Protein AF-A0A382CMT2-F1 (afdb_monomer_lite)

Structure (mmCIF, N/CA/C/O backbone):
data_AF-A0A382CMT2-F1
#
_entry.id   AF-A0A382CMT2-F1
#
loop_
_atom_site.group_PDB
_atom_site.id
_atom_site.type_symbol
_atom_site.label_atom_id
_atom_site.label_alt_id
_atom_site.label_comp_id
_atom_site.label_asym_id
_atom_site.label_entity_id
_atom_site.label_seq_id
_atom_site.pdbx_PDB_ins_code
_atom_site.Cartn_x
_atom_site.Cartn_y
_atom_site.Cartn_z
_atom_site.occupancy
_atom_site.B_iso_or_equiv
_atom_site.auth_seq_id
_atom_site.auth_comp_id
_atom_site.auth_asym_id
_atom_site.auth_atom_id
_atom_site.pdbx_PDB_model_num
ATOM 1 N N . LEU A 1 1 ? -5.769 -20.754 11.362 1.00 63.38 1 LEU A N 1
ATOM 2 C CA . LEU A 1 1 ? -4.722 -19.768 11.022 1.00 63.38 1 LEU A CA 1
ATOM 3 C C . LEU A 1 1 ? -5.466 -18.471 10.773 1.00 63.38 1 LEU A C 1
ATOM 5 O O . LEU A 1 1 ? -6.085 -18.322 9.729 1.00 63.38 1 LEU A O 1
ATOM 9 N N . ASP A 1 2 ? -5.536 -17.624 11.795 1.00 82.44 2 ASP A N 1
ATOM 10 C CA . ASP A 1 2 ? -6.689 -16.723 11.961 1.00 82.44 2 ASP A CA 1
ATOM 11 C C . ASP A 1 2 ? -6.589 -15.460 11.108 1.00 82.44 2 ASP A C 1
ATOM 13 O O . ASP A 1 2 ? -7.595 -14.983 10.595 1.00 82.44 2 ASP A O 1
ATOM 17 N N . VAL A 1 3 ? -5.364 -15.002 10.845 1.00 85.81 3 VAL A N 1
ATOM 18 C CA . VAL A 1 3 ? -5.048 -13.833 10.009 1.00 85.81 3 VAL A CA 1
ATOM 19 C C . VAL A 1 3 ? -5.646 -13.900 8.598 1.00 85.81 3 VAL A C 1
ATOM 21 O O . VAL A 1 3 ? -5.998 -12.866 8.037 1.00 85.81 3 VAL A O 1
ATOM 24 N N . ILE A 1 4 ? -5.803 -15.097 8.023 1.00 82.38 4 ILE A N 1
ATOM 25 C CA . ILE A 1 4 ? -6.390 -15.271 6.680 1.00 82.38 4 ILE A CA 1
ATOM 26 C C . ILE A 1 4 ? -7.879 -14.894 6.674 1.00 82.38 4 ILE A C 1
ATOM 28 O O . ILE A 1 4 ? -8.389 -14.410 5.669 1.00 82.38 4 ILE A O 1
ATOM 32 N N . ASN A 1 5 ? -8.562 -15.075 7.806 1.00 86.38 5 ASN A N 1
ATOM 33 C CA . ASN A 1 5 ? -9.983 -14.767 7.967 1.00 86.38 5 ASN A CA 1
ATOM 34 C C . ASN A 1 5 ? -10.223 -13.360 8.540 1.00 86.38 5 ASN A C 1
ATOM 36 O O . ASN A 1 5 ? -11.365 -13.004 8.828 1.00 86.38 5 ASN A O 1
ATOM 40 N N . MET A 1 6 ? -9.168 -12.566 8.754 1.00 92.81 6 MET A N 1
ATOM 41 C CA . MET A 1 6 ? -9.293 -11.213 9.289 1.00 92.81 6 MET A CA 1
ATOM 42 C C . MET A 1 6 ? -9.493 -10.201 8.164 1.00 92.81 6 MET A C 1
ATOM 44 O O . MET A 1 6 ? -8.649 -10.057 7.282 1.00 92.81 6 MET A O 1
ATOM 48 N N . GLY A 1 7 ? -10.568 -9.425 8.256 1.00 93.75 7 GLY A N 1
ATOM 49 C CA . GLY A 1 7 ? -10.788 -8.297 7.361 1.00 93.75 7 GLY A CA 1
ATOM 50 C C . GLY A 1 7 ? -11.140 -8.701 5.930 1.00 93.75 7 GLY A C 1
ATOM 51 O O . GLY A 1 7 ? -11.799 -9.712 5.701 1.00 93.75 7 GLY A O 1
ATOM 52 N N . TYR A 1 8 ? -10.729 -7.871 4.974 1.00 94.00 8 TYR A N 1
ATOM 53 C CA . TYR A 1 8 ? -11.110 -7.979 3.567 1.00 94.00 8 TYR A CA 1
ATOM 54 C C . TYR A 1 8 ? -9.900 -7.783 2.661 1.00 94.00 8 TYR A C 1
ATOM 56 O O . TYR A 1 8 ? -9.029 -6.964 2.951 1.00 94.00 8 TYR A O 1
ATOM 64 N N . ILE A 1 9 ? -9.869 -8.499 1.541 1.00 94.94 9 ILE A N 1
ATOM 65 C CA . ILE A 1 9 ? -8.921 -8.233 0.460 1.00 94.94 9 ILE A CA 1
ATOM 66 C C . ILE A 1 9 ? -9.568 -7.260 -0.513 1.00 94.94 9 ILE A C 1
ATOM 68 O O . ILE A 1 9 ? -10.653 -7.526 -1.029 1.00 94.94 9 ILE A O 1
ATOM 72 N N . ILE A 1 10 ? -8.869 -6.167 -0.797 1.00 95.31 10 ILE A N 1
ATOM 73 C CA . ILE A 1 10 ? -9.153 -5.353 -1.970 1.00 95.31 10 ILE A CA 1
ATOM 74 C C . ILE A 1 10 ? -8.265 -5.861 -3.114 1.00 95.31 10 ILE A C 1
ATOM 76 O O . ILE A 1 10 ? -7.036 -5.775 -3.005 1.00 95.31 10 ILE A O 1
ATOM 80 N N . PRO A 1 11 ? -8.850 -6.421 -4.190 1.00 95.69 11 PRO A N 1
ATOM 81 C CA . PRO A 1 11 ? -8.091 -6.804 -5.368 1.00 95.69 11 PRO A CA 1
ATOM 82 C C . PRO A 1 11 ? -7.719 -5.573 -6.201 1.00 95.69 11 PRO A C 1
ATOM 84 O O . PRO A 1 11 ? -8.387 -4.539 -6.146 1.00 95.69 11 PRO A O 1
ATOM 87 N N . LEU A 1 12 ? -6.677 -5.693 -7.016 1.00 95.50 12 LEU A N 1
ATOM 88 C CA . LEU A 1 12 ? -6.321 -4.665 -7.986 1.00 95.50 12 LEU A CA 1
ATOM 89 C C . LEU A 1 12 ? -7.430 -4.519 -9.046 1.00 95.50 12 LEU A C 1
ATOM 91 O O . LEU A 1 12 ? -7.931 -5.508 -9.580 1.00 95.50 12 LEU A O 1
ATOM 95 N N . TRP A 1 13 ? -7.834 -3.284 -9.338 1.00 92.88 13 TRP A N 1
ATOM 96 C CA . TRP A 1 13 ? -9.027 -2.963 -10.142 1.00 92.88 13 TRP A CA 1
ATOM 97 C C . TRP A 1 13 ? -8.771 -2.799 -11.643 1.00 92.88 13 TRP A C 1
ATOM 99 O O . TRP A 1 13 ? -9.725 -2.747 -12.417 1.00 92.88 13 TRP A O 1
ATOM 109 N N . CYS A 1 14 ? -7.513 -2.745 -12.073 1.00 91.88 14 CYS A N 1
ATOM 110 C CA . CYS A 1 14 ? -7.109 -2.819 -13.475 1.00 91.88 14 CYS A CA 1
ATOM 111 C C . CYS A 1 14 ? -5.640 -3.240 -13.583 1.00 91.88 14 CYS A C 1
ATOM 113 O O . CYS A 1 14 ? -4.933 -3.282 -12.579 1.00 91.88 14 CYS A O 1
ATOM 115 N N . ASP A 1 15 ? -5.188 -3.545 -14.796 1.00 94.50 15 ASP A N 1
ATOM 116 C CA . ASP A 1 15 ? -3.776 -3.831 -15.033 1.00 94.50 15 ASP A CA 1
ATOM 117 C C . ASP A 1 15 ? -2.924 -2.564 -14.873 1.00 94.50 15 ASP A C 1
ATOM 119 O O . ASP A 1 15 ? -3.289 -1.492 -15.365 1.00 94.50 15 ASP A O 1
ATOM 123 N N . TYR A 1 16 ? -1.748 -2.700 -14.264 1.00 95.81 16 TYR A N 1
ATOM 124 C CA . TYR A 1 16 ? -0.730 -1.650 -14.226 1.00 95.81 16 TYR A CA 1
ATOM 125 C C . TYR A 1 16 ? 0.582 -2.191 -14.769 1.00 95.81 16 TYR A C 1
ATOM 127 O O . TYR A 1 16 ? 1.098 -3.193 -14.284 1.00 95.81 16 TYR A O 1
ATOM 135 N N . LYS A 1 17 ? 1.165 -1.496 -15.742 1.00 97.19 17 LYS A N 1
ATOM 136 C CA . LYS A 1 17 ? 2.561 -1.713 -16.135 1.00 97.19 17 LYS A CA 1
ATOM 137 C C . LYS A 1 17 ? 3.402 -0.636 -15.493 1.00 97.19 17 LYS A C 1
ATOM 139 O O . LYS A 1 17 ? 3.169 0.532 -15.783 1.00 97.19 17 LYS A O 1
ATOM 144 N N . VAL A 1 18 ? 4.356 -1.008 -14.651 1.00 97.81 18 VAL A N 1
ATOM 145 C CA . VAL A 1 18 ? 5.230 -0.064 -13.941 1.00 97.81 18 VAL A CA 1
ATOM 146 C C . VAL A 1 18 ? 6.675 -0.339 -14.330 1.00 97.81 18 VAL A C 1
ATOM 148 O O . VAL A 1 18 ? 7.078 -1.488 -14.490 1.00 97.81 18 VAL A O 1
ATOM 151 N N . THR A 1 19 ? 7.454 0.712 -14.557 1.00 97.94 19 THR A N 1
ATOM 152 C CA . THR A 1 19 ? 8.864 0.618 -14.959 1.00 97.94 19 THR A CA 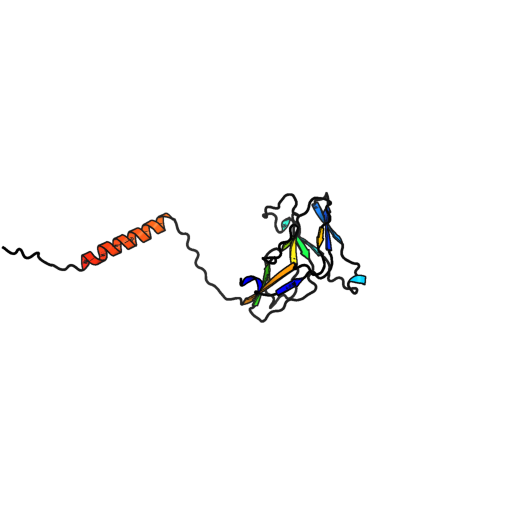1
ATOM 153 C C . THR A 1 19 ? 9.670 1.672 -14.224 1.00 97.94 19 THR A C 1
ATOM 155 O O . THR A 1 19 ? 9.312 2.852 -14.261 1.00 97.94 19 THR A O 1
ATOM 158 N N . LYS A 1 20 ? 10.768 1.248 -13.593 1.00 96.38 20 LYS A N 1
ATOM 159 C CA . LYS A 1 20 ? 11.777 2.153 -13.036 1.00 96.38 20 LYS A CA 1
ATOM 160 C C . LYS A 1 20 ? 12.697 2.609 -14.164 1.00 96.38 20 LYS A C 1
ATOM 162 O O . LYS A 1 20 ? 13.299 1.775 -14.831 1.00 96.38 20 LYS A O 1
ATOM 167 N N . GLN A 1 21 ? 12.759 3.908 -14.410 1.00 95.62 21 GLN A N 1
ATOM 168 C CA . GLN A 1 21 ? 13.559 4.508 -15.479 1.00 95.62 21 GLN A CA 1
ATOM 169 C C . GLN A 1 21 ? 15.011 4.731 -15.024 1.00 95.62 21 GLN A C 1
ATOM 171 O O . GLN A 1 21 ? 15.322 4.644 -13.834 1.00 95.62 21 GLN A O 1
ATOM 176 N N . GLU A 1 22 ? 15.906 5.036 -15.966 1.00 94.62 22 GLU A N 1
ATOM 177 C CA . GLU A 1 22 ? 17.330 5.314 -15.689 1.00 94.62 22 GLU A CA 1
ATOM 178 C C . GLU A 1 22 ? 17.556 6.533 -14.784 1.00 94.62 22 GLU A C 1
ATOM 180 O O . GLU A 1 22 ? 18.535 6.580 -14.045 1.00 94.62 22 GLU A O 1
ATOM 185 N N . ASP A 1 23 ? 16.636 7.500 -14.795 1.00 92.31 23 ASP A N 1
ATOM 186 C CA . ASP A 1 23 ? 16.654 8.671 -13.909 1.00 92.31 23 ASP A CA 1
ATOM 187 C C . ASP A 1 23 ? 16.158 8.365 -12.479 1.00 92.31 23 ASP A C 1
ATOM 189 O O . ASP A 1 23 ? 16.076 9.261 -11.634 1.00 92.31 23 ASP A O 1
ATOM 193 N N . GLY A 1 24 ? 15.813 7.103 -12.203 1.00 89.62 24 GLY A N 1
ATOM 194 C CA . GLY A 1 24 ? 15.281 6.632 -10.930 1.00 89.62 24 GLY A CA 1
ATOM 195 C C . GLY A 1 24 ? 13.791 6.911 -10.723 1.00 89.62 24 GLY A C 1
ATOM 196 O O . GLY A 1 24 ? 13.257 6.518 -9.687 1.00 89.62 24 GLY A O 1
ATOM 197 N N . GLN A 1 25 ? 13.098 7.558 -11.665 1.00 93.56 25 GLN A N 1
ATOM 198 C CA . GLN A 1 25 ? 11.657 7.801 -11.578 1.00 93.56 25 GLN A CA 1
ATOM 199 C C . GLN A 1 25 ? 10.844 6.582 -12.016 1.00 93.56 25 GLN A C 1
ATOM 201 O O . GLN A 1 25 ? 11.327 5.676 -12.699 1.00 93.56 25 GLN A O 1
ATOM 206 N N . LEU A 1 26 ? 9.569 6.569 -11.629 1.00 96.00 26 LEU A N 1
ATOM 207 C CA . LEU A 1 26 ? 8.619 5.566 -12.095 1.00 96.00 26 LEU A CA 1
ATOM 208 C C . LEU A 1 26 ? 7.809 6.105 -13.266 1.00 96.00 26 LEU A C 1
ATOM 210 O O . LEU A 1 26 ? 7.256 7.201 -13.206 1.00 96.00 26 LEU A O 1
ATOM 214 N N . ASN A 1 27 ? 7.686 5.284 -14.301 1.00 95.88 27 ASN A N 1
ATOM 215 C CA . ASN A 1 27 ? 6.684 5.440 -15.344 1.00 95.88 27 ASN A CA 1
ATOM 216 C C . ASN A 1 27 ? 5.652 4.321 -15.199 1.00 95.88 27 ASN A C 1
ATOM 218 O O . ASN A 1 27 ? 6.017 3.177 -14.912 1.00 95.88 27 ASN A O 1
ATOM 222 N N . TRP A 1 28 ? 4.377 4.628 -15.420 1.00 95.19 28 TRP A N 1
ATOM 223 C CA . TRP A 1 28 ? 3.320 3.629 -15.382 1.00 95.19 28 TRP A CA 1
ATOM 224 C C . TRP A 1 28 ? 2.297 3.815 -16.493 1.00 95.19 28 TRP A C 1
ATOM 226 O O . TRP A 1 28 ? 1.993 4.922 -16.934 1.00 95.19 28 TRP A O 1
ATOM 236 N N . GLN A 1 29 ? 1.743 2.692 -16.934 1.00 93.62 29 GLN A N 1
ATOM 237 C CA . GLN A 1 29 ? 0.689 2.626 -17.932 1.00 93.62 29 GLN A CA 1
ATOM 238 C C . GLN A 1 29 ? -0.489 1.846 -17.363 1.00 93.62 29 GLN A C 1
ATOM 240 O O . GLN A 1 29 ? -0.316 0.838 -16.680 1.00 93.62 29 GLN A O 1
ATOM 245 N N . LEU A 1 30 ? -1.682 2.316 -17.697 1.00 90.06 30 LEU A N 1
ATOM 246 C CA . LEU A 1 30 ? -2.968 1.708 -17.376 1.00 90.06 30 LEU A CA 1
ATOM 247 C C . LEU A 1 30 ? -3.763 1.529 -18.679 1.00 90.06 30 LEU A C 1
ATOM 249 O O . LEU A 1 30 ? -3.480 2.218 -19.670 1.00 90.06 30 LEU A O 1
ATOM 253 N N . PRO A 1 31 ? -4.768 0.636 -18.708 1.00 86.25 31 PRO A N 1
ATOM 254 C CA . PRO A 1 31 ? -5.732 0.582 -19.794 1.00 86.25 31 PRO A CA 1
ATOM 255 C C . PRO A 1 31 ? -6.325 1.966 -20.075 1.00 86.25 31 PRO A C 1
ATOM 257 O O . PRO A 1 31 ? -6.484 2.788 -19.172 1.00 86.25 31 PRO A O 1
ATOM 260 N N . SER A 1 32 ? -6.659 2.232 -21.341 1.00 78.06 32 SER A N 1
ATOM 261 C CA . SER A 1 32 ? -7.202 3.538 -21.737 1.00 78.06 32 SER A CA 1
ATOM 262 C C . SER A 1 32 ? -8.395 3.940 -20.862 1.00 78.06 32 SER A C 1
ATOM 264 O O . SER A 1 32 ? -9.223 3.096 -20.521 1.00 78.06 32 SER A O 1
ATOM 266 N N . THR A 1 33 ? -8.545 5.233 -20.568 1.00 69.81 33 THR A N 1
ATOM 267 C CA . THR A 1 33 ? -9.688 5.756 -19.795 1.00 69.81 33 THR A CA 1
ATOM 268 C C . THR A 1 33 ? -11.030 5.302 -20.369 1.00 69.81 33 THR A C 1
ATOM 270 O O . THR A 1 33 ? -11.939 4.987 -19.612 1.00 69.81 33 THR A O 1
ATOM 273 N N . ARG A 1 34 ? -11.148 5.159 -21.698 1.00 64.38 34 ARG A N 1
ATOM 274 C CA . ARG A 1 34 ? -12.329 4.583 -22.365 1.00 64.38 34 ARG A CA 1
ATOM 275 C C . ARG A 1 34 ? -12.594 3.124 -21.972 1.00 64.38 34 ARG A C 1
ATOM 277 O O . ARG A 1 34 ? -13.748 2.757 -21.785 1.00 64.38 34 ARG A O 1
ATOM 284 N N . ALA A 1 35 ? -11.550 2.305 -21.861 1.00 65.06 35 ALA A N 1
ATOM 285 C CA . ALA A 1 35 ? -11.653 0.917 -21.404 1.00 65.06 35 ALA A CA 1
ATOM 286 C C . ALA A 1 35 ? -11.980 0.820 -19.903 1.00 65.06 35 ALA A C 1
ATOM 288 O O . ALA A 1 35 ? -12.567 -0.163 -19.469 1.00 65.06 35 ALA A O 1
ATOM 289 N N . LEU A 1 36 ? -11.668 1.867 -19.136 1.00 65.50 36 LEU A N 1
ATOM 290 C CA . LEU A 1 36 ? -11.998 2.010 -17.717 1.00 65.50 36 LEU A CA 1
ATOM 291 C C . LEU A 1 36 ? -13.298 2.812 -17.487 1.00 65.50 36 LEU A C 1
ATOM 293 O O . LEU A 1 36 ? -13.464 3.477 -16.470 1.00 65.50 36 LEU A O 1
ATOM 297 N N . GLY A 1 37 ? -14.221 2.817 -18.454 1.00 65.56 37 GLY A N 1
ATOM 298 C CA . GLY A 1 37 ? -15.538 3.452 -18.295 1.00 65.56 37 GLY A CA 1
ATOM 299 C C . GLY A 1 37 ? -15.537 4.988 -18.257 1.00 65.56 37 GLY A C 1
ATOM 300 O O . GLY A 1 37 ? -16.529 5.588 -17.858 1.00 65.56 37 GLY A O 1
ATOM 301 N N . GLY A 1 38 ? -14.450 5.639 -18.676 1.00 60.81 38 GLY A N 1
ATOM 302 C CA . GLY A 1 38 ? -14.322 7.098 -18.758 1.00 60.81 38 GLY A CA 1
ATOM 303 C C . GLY A 1 38 ? -13.949 7.793 -17.445 1.00 60.81 38 GLY A C 1
ATOM 304 O O . GLY A 1 38 ? -13.878 9.020 -17.423 1.00 60.81 38 GLY A O 1
ATOM 305 N N . SER A 1 39 ? -13.696 7.044 -16.368 1.00 62.09 39 SER A N 1
ATOM 306 C CA . SER A 1 39 ? -13.333 7.604 -15.062 1.00 62.09 39 SER A CA 1
ATOM 307 C C . SER A 1 39 ? -11.818 7.787 -14.921 1.00 62.09 39 SER A C 1
ATOM 309 O O . SER A 1 39 ? -11.037 6.888 -15.231 1.00 62.09 39 SER A O 1
ATOM 311 N N . ALA A 1 40 ? -11.395 8.950 -14.415 1.00 61.53 40 ALA A N 1
ATOM 312 C CA . ALA A 1 40 ? -9.999 9.249 -14.077 1.00 61.53 40 ALA A CA 1
ATOM 313 C C . ALA A 1 40 ? -9.561 8.656 -12.720 1.00 61.53 40 ALA A C 1
ATOM 315 O O . ALA A 1 40 ? -8.448 8.908 -12.271 1.00 61.53 40 ALA A O 1
ATOM 316 N N . GLN A 1 41 ? -10.430 7.891 -12.049 1.00 67.69 41 GLN A N 1
ATOM 317 C CA . GLN A 1 41 ? -10.230 7.449 -10.663 1.00 67.69 41 GLN A CA 1
ATOM 318 C C . GLN A 1 41 ? -9.249 6.281 -10.491 1.00 67.69 41 GLN A C 1
ATOM 320 O O . GLN A 1 41 ? -8.904 5.949 -9.365 1.00 67.69 41 GLN A O 1
ATOM 325 N N . TYR A 1 42 ? -8.778 5.670 -11.579 1.00 78.62 42 TYR A N 1
ATOM 326 C CA . TYR A 1 42 ? -7.891 4.499 -11.548 1.00 78.62 42 TYR A CA 1
ATOM 327 C C . TYR A 1 42 ? -6.421 4.865 -11.785 1.00 78.62 42 TYR A C 1
ATOM 329 O O . TYR A 1 42 ? -5.655 4.091 -12.362 1.00 78.62 42 TYR A O 1
ATOM 337 N N . GLY A 1 43 ? -6.019 6.076 -11.409 1.00 88.06 43 GLY A N 1
ATOM 338 C CA . GLY A 1 43 ? -4.649 6.524 -11.590 1.00 88.06 43 GLY A CA 1
ATOM 339 C C . GLY A 1 43 ? -3.673 5.875 -10.611 1.00 88.06 43 GLY A C 1
ATOM 340 O O . GLY A 1 43 ? -4.011 5.074 -9.736 1.00 88.06 43 GLY A O 1
ATOM 341 N N . ALA A 1 44 ? -2.420 6.262 -10.767 1.00 93.25 44 ALA A N 1
ATOM 342 C CA . ALA A 1 44 ? -1.386 6.038 -9.780 1.00 93.25 44 ALA A CA 1
ATOM 343 C C . ALA A 1 44 ? -0.565 7.319 -9.643 1.00 93.25 44 ALA A C 1
ATOM 345 O O . ALA A 1 44 ? -0.666 8.232 -10.468 1.00 93.25 44 ALA A O 1
ATOM 346 N N . GLY A 1 45 ? 0.214 7.403 -8.578 1.00 92.94 45 GLY A N 1
ATOM 347 C CA . GLY A 1 45 ? 1.134 8.504 -8.350 1.00 92.94 45 GLY A CA 1
ATOM 348 C C . GLY A 1 45 ? 2.335 8.051 -7.546 1.00 92.94 45 GLY A C 1
ATOM 349 O O . GLY A 1 45 ? 2.407 6.906 -7.103 1.00 92.94 45 GLY A O 1
ATOM 350 N N . THR A 1 46 ? 3.259 8.972 -7.319 1.00 94.62 46 THR A N 1
ATOM 351 C CA . THR A 1 46 ? 4.415 8.743 -6.457 1.00 94.62 46 THR A CA 1
ATOM 352 C C . THR A 1 46 ? 4.446 9.746 -5.316 1.00 94.62 46 THR A C 1
ATOM 354 O O . THR A 1 46 ? 3.923 10.858 -5.421 1.00 94.62 46 THR A O 1
ATOM 357 N N . HIS A 1 47 ? 5.052 9.338 -4.207 1.00 88.44 47 HIS A N 1
ATOM 358 C CA . HIS A 1 47 ? 5.513 10.252 -3.169 1.00 88.44 47 HIS A CA 1
ATOM 359 C C . HIS A 1 47 ? 7.045 10.304 -3.190 1.00 88.44 47 HIS A C 1
ATOM 361 O O . HIS A 1 47 ? 7.671 9.243 -3.301 1.00 88.44 47 HIS A O 1
ATOM 367 N N . PRO A 1 48 ? 7.646 11.505 -3.097 1.00 82.62 48 PRO A N 1
ATOM 368 C CA . PRO A 1 48 ? 9.085 11.675 -3.238 1.00 82.62 48 PRO A CA 1
ATOM 369 C C . PRO A 1 48 ? 9.849 11.118 -2.033 1.00 82.62 48 PRO A C 1
ATOM 371 O O . PRO A 1 48 ? 9.322 11.058 -0.918 1.00 82.62 48 PRO A O 1
ATOM 374 N N . HIS A 1 49 ? 11.121 10.791 -2.269 1.00 86.19 49 HIS A N 1
ATOM 375 C CA . HIS A 1 49 ? 12.085 10.309 -1.277 1.00 86.19 49 HIS A CA 1
ATOM 376 C C . HIS A 1 49 ? 12.075 11.105 0.036 1.00 86.19 49 HIS A C 1
ATOM 378 O O . HIS A 1 49 ? 12.170 10.525 1.114 1.00 86.19 49 HIS A O 1
ATOM 384 N N . ASP A 1 50 ? 11.910 12.427 -0.039 1.00 87.50 50 ASP A N 1
ATOM 385 C CA . ASP A 1 50 ? 11.999 13.333 1.111 1.00 87.50 50 ASP A CA 1
ATOM 386 C C . ASP A 1 50 ? 11.010 13.004 2.239 1.00 87.50 50 ASP A C 1
ATOM 388 O O . ASP A 1 50 ? 11.276 13.316 3.398 1.00 87.50 50 ASP A O 1
ATOM 392 N N . GLN A 1 51 ? 9.887 12.341 1.931 1.00 83.88 51 GLN A N 1
ATOM 393 C CA . GLN A 1 51 ? 8.905 11.927 2.941 1.00 83.88 51 GLN A CA 1
ATOM 394 C C . GLN A 1 51 ? 9.355 10.711 3.765 1.00 83.88 51 GLN A C 1
ATOM 396 O O . GLN A 1 51 ? 8.811 10.467 4.840 1.00 83.88 51 GLN A O 1
ATOM 401 N N 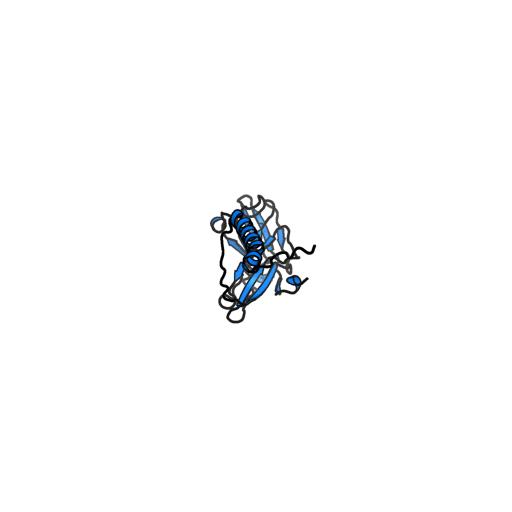. ILE A 1 52 ? 10.323 9.943 3.263 1.00 84.94 52 ILE A N 1
ATOM 402 C CA . ILE A 1 52 ? 10.745 8.640 3.797 1.00 84.94 52 ILE A CA 1
ATOM 403 C C . ILE A 1 52 ? 12.268 8.452 3.713 1.00 84.94 52 ILE A C 1
ATOM 405 O O . ILE A 1 52 ? 12.764 7.336 3.601 1.00 84.94 52 ILE A O 1
ATOM 409 N N . SER A 1 53 ? 13.020 9.548 3.818 1.00 86.31 53 SER A N 1
ATOM 410 C CA . SER A 1 53 ? 14.474 9.590 3.604 1.00 86.31 53 SER A CA 1
ATOM 411 C C . SER A 1 53 ? 15.304 8.765 4.594 1.00 86.31 53 SER A C 1
ATOM 413 O O . SER A 1 53 ? 16.465 8.470 4.330 1.00 86.31 53 SER A O 1
ATOM 415 N N . GLY A 1 54 ? 14.724 8.388 5.737 1.00 86.56 54 GLY A N 1
ATOM 416 C CA . GLY A 1 54 ? 15.354 7.505 6.721 1.00 86.56 54 GLY A CA 1
ATOM 417 C C . GLY A 1 54 ? 15.171 6.010 6.442 1.00 86.56 54 GLY A C 1
ATOM 418 O O . GLY A 1 54 ? 15.693 5.195 7.202 1.00 86.56 54 GLY A O 1
ATOM 419 N N . TYR A 1 55 ? 14.407 5.633 5.411 1.00 87.44 55 TYR A N 1
ATOM 420 C CA . TYR A 1 55 ? 14.179 4.231 5.072 1.00 87.44 55 TYR A CA 1
ATOM 421 C C . TYR A 1 55 ? 15.365 3.666 4.268 1.00 87.44 55 TYR A C 1
ATOM 423 O O . TYR A 1 55 ? 15.786 4.287 3.291 1.00 87.44 55 TYR A O 1
ATOM 431 N N . PRO A 1 56 ? 15.922 2.502 4.646 1.00 89.88 56 PRO A N 1
ATOM 432 C CA . PRO A 1 56 ? 17.039 1.895 3.930 1.00 89.88 56 PRO A CA 1
ATOM 433 C C . PRO A 1 56 ? 16.534 1.160 2.680 1.00 89.88 56 PRO A C 1
ATOM 435 O O . PRO A 1 56 ? 16.262 -0.036 2.729 1.00 89.88 56 PRO A O 1
ATOM 438 N N . PHE A 1 57 ? 16.373 1.880 1.570 1.00 90.19 57 PHE A N 1
ATOM 439 C CA . PHE A 1 57 ? 15.966 1.284 0.295 1.00 90.19 57 PHE A CA 1
ATOM 440 C C . PHE A 1 57 ? 17.033 0.334 -0.259 1.00 90.19 57 PHE A C 1
ATOM 442 O O . PHE A 1 57 ? 18.222 0.659 -0.260 1.00 90.19 57 PHE A O 1
ATOM 449 N N . ASP A 1 58 ? 16.593 -0.813 -0.777 1.00 91.50 58 ASP A N 1
ATOM 450 C CA . ASP A 1 58 ? 17.439 -1.682 -1.598 1.00 91.50 58 ASP A CA 1
ATOM 451 C C . ASP A 1 58 ? 17.748 -1.016 -2.950 1.00 91.50 58 ASP A C 1
ATOM 453 O O . ASP A 1 58 ? 16.954 -0.217 -3.443 1.00 91.50 58 ASP A O 1
ATOM 457 N N . GLU A 1 59 ? 18.857 -1.401 -3.590 1.00 90.50 59 GLU A N 1
ATOM 458 C CA . GLU A 1 59 ? 19.311 -0.850 -4.882 1.00 90.50 59 GLU A CA 1
ATOM 459 C C . GLU A 1 59 ? 18.220 -0.881 -5.968 1.00 90.50 59 GLU A C 1
ATOM 461 O O . GLU A 1 59 ? 18.028 0.082 -6.718 1.00 90.50 59 GLU A O 1
ATOM 466 N N . ASP A 1 60 ? 17.455 -1.974 -6.022 1.00 95.12 60 ASP A N 1
ATOM 467 C CA . ASP A 1 60 ? 16.399 -2.128 -7.016 1.00 95.12 60 ASP A CA 1
ATOM 468 C C . ASP A 1 60 ? 15.063 -1.481 -6.634 1.00 95.12 60 ASP A C 1
ATOM 470 O O . ASP A 1 60 ? 14.161 -1.376 -7.474 1.00 95.12 60 ASP A O 1
ATOM 474 N N . THR A 1 61 ? 14.931 -0.996 -5.403 1.00 95.44 61 THR A N 1
ATOM 475 C CA . THR A 1 61 ? 13.699 -0.387 -4.905 1.00 95.44 61 THR A CA 1
ATOM 476 C C . THR A 1 61 ? 13.639 1.089 -5.277 1.00 95.44 61 THR A C 1
ATOM 478 O O . THR A 1 61 ? 14.619 1.822 -5.192 1.00 95.44 61 THR A O 1
ATOM 481 N N . TYR A 1 62 ? 12.468 1.550 -5.710 1.00 95.12 62 TYR A N 1
ATOM 482 C CA . TYR A 1 62 ? 12.231 2.973 -5.923 1.00 95.12 62 TYR A CA 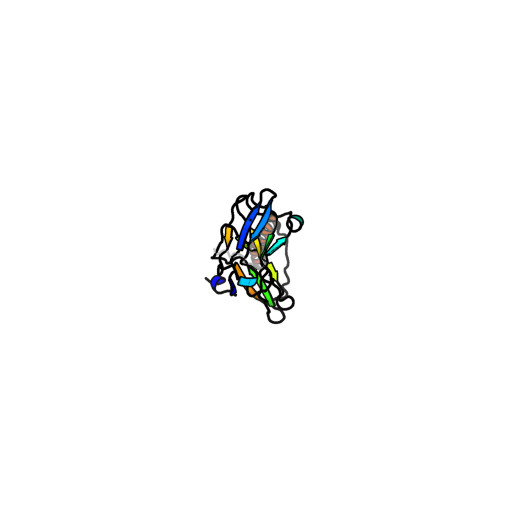1
ATOM 483 C C . TYR A 1 62 ? 12.390 3.748 -4.610 1.00 95.12 62 TYR A C 1
ATOM 485 O O . TYR A 1 62 ? 11.731 3.428 -3.621 1.00 95.12 62 TYR A O 1
ATOM 493 N N . ASN A 1 63 ? 13.211 4.801 -4.629 1.00 93.25 63 ASN A N 1
ATOM 494 C CA . ASN A 1 63 ? 13.474 5.692 -3.494 1.00 93.25 63 ASN A CA 1
ATOM 495 C C . ASN A 1 63 ? 12.286 6.637 -3.242 1.00 93.25 63 ASN A C 1
ATOM 497 O O . ASN A 1 63 ? 12.374 7.853 -3.396 1.00 93.25 63 ASN A O 1
ATOM 501 N N . GLY A 1 64 ? 11.138 6.068 -2.910 1.00 93.69 64 GLY A N 1
ATOM 502 C CA . GLY A 1 64 ? 9.861 6.749 -2.771 1.00 93.69 64 GLY A CA 1
ATOM 503 C C . GLY A 1 64 ? 8.759 5.730 -2.507 1.00 93.69 64 GLY A C 1
ATOM 504 O O . GLY A 1 64 ? 9.025 4.567 -2.204 1.00 93.69 64 GLY A O 1
ATOM 505 N N . SER A 1 65 ? 7.503 6.148 -2.630 1.00 95.00 65 SER A N 1
ATOM 506 C CA . SER A 1 65 ? 6.394 5.188 -2.662 1.00 95.00 65 SER A CA 1
ATOM 507 C C . SER A 1 65 ? 5.601 5.313 -3.948 1.00 95.00 65 SER A C 1
ATOM 509 O O . SER A 1 65 ? 5.390 6.413 -4.461 1.00 95.00 65 SER A O 1
ATOM 511 N N . PHE A 1 66 ? 5.168 4.168 -4.463 1.00 96.31 66 PHE A N 1
ATOM 512 C CA . PHE A 1 66 ? 4.204 4.064 -5.541 1.00 96.31 66 PHE A CA 1
ATOM 513 C C . PHE A 1 66 ? 2.806 3.927 -4.938 1.00 96.31 66 PHE A C 1
ATOM 515 O O . PHE A 1 66 ? 2.556 3.051 -4.107 1.00 96.31 66 PHE A O 1
ATOM 522 N N . LYS A 1 67 ? 1.899 4.821 -5.321 1.00 95.12 67 LYS A N 1
ATOM 523 C CA . LYS A 1 67 ? 0.554 4.932 -4.761 1.00 95.12 67 LYS A CA 1
ATOM 524 C C . LYS A 1 67 ? -0.486 4.550 -5.799 1.00 95.12 67 LYS A C 1
ATOM 526 O O . LYS A 1 67 ? -0.681 5.283 -6.768 1.00 95.12 67 LYS A O 1
ATOM 531 N N . PHE A 1 68 ? -1.225 3.479 -5.540 1.00 95.38 68 PHE A N 1
ATOM 532 C CA . PHE A 1 68 ? -2.424 3.145 -6.305 1.00 95.38 68 PHE A CA 1
ATOM 533 C C . PHE A 1 68 ? -3.597 4.000 -5.819 1.00 95.38 68 PHE A C 1
ATOM 535 O O . PHE A 1 68 ? -3.919 4.005 -4.623 1.00 95.38 68 PHE A O 1
ATOM 542 N N . GLN A 1 69 ? -4.255 4.717 -6.732 1.00 93.12 69 GLN A N 1
ATOM 543 C CA . GLN A 1 69 ? -5.460 5.472 -6.394 1.00 93.12 69 GLN A CA 1
ATOM 544 C C . GLN A 1 69 ? -6.648 4.520 -6.299 1.00 93.12 69 GLN A C 1
ATOM 546 O O . GLN A 1 69 ? -7.236 4.135 -7.302 1.00 93.12 69 GLN A O 1
ATOM 551 N N . ASN A 1 70 ? -6.962 4.117 -5.070 1.00 90.75 70 ASN A N 1
ATOM 552 C CA . ASN A 1 70 ? -8.101 3.257 -4.780 1.00 90.75 70 ASN A CA 1
ATOM 553 C C . ASN A 1 70 ? -9.426 3.913 -5.224 1.00 90.75 70 ASN A C 1
ATOM 555 O O . ASN A 1 70 ? -9.727 5.002 -4.731 1.00 90.75 70 ASN A O 1
ATOM 559 N N . PRO A 1 71 ? -10.214 3.268 -6.107 1.00 89.69 71 PRO A N 1
ATOM 560 C CA . PRO A 1 71 ? -11.507 3.779 -6.555 1.00 89.69 71 PRO A CA 1
ATOM 561 C C . PRO A 1 71 ? -12.639 3.519 -5.552 1.00 89.69 71 PRO A C 1
ATOM 563 O O . PRO A 1 71 ? -13.757 3.988 -5.760 1.00 89.69 71 PRO A O 1
ATOM 566 N N . TRP A 1 72 ? -12.386 2.739 -4.499 1.00 88.56 72 TRP A N 1
ATOM 567 C CA . TRP A 1 72 ? -13.366 2.417 -3.470 1.00 88.56 72 TRP A CA 1
ATOM 568 C C . TRP A 1 72 ? -13.148 3.240 -2.205 1.00 88.56 72 TRP A C 1
ATOM 570 O O . TRP A 1 72 ? -12.021 3.447 -1.754 1.00 88.56 72 TRP A O 1
ATOM 580 N N . GLU A 1 73 ? -14.257 3.628 -1.586 1.00 92.00 73 GLU A N 1
ATOM 581 C CA . GLU A 1 73 ? -14.271 4.206 -0.249 1.00 92.00 73 GLU A CA 1
ATOM 582 C C . GLU A 1 73 ? -14.421 3.111 0.809 1.00 92.00 73 GLU A C 1
ATOM 584 O O . GLU A 1 73 ? -15.188 2.158 0.643 1.00 92.00 73 GLU A O 1
ATOM 589 N N . VAL A 1 74 ? -13.718 3.265 1.930 1.00 94.25 74 VAL A N 1
ATOM 590 C CA . VAL A 1 74 ? -13.829 2.367 3.082 1.00 94.25 74 VAL A CA 1
ATOM 591 C C . VAL A 1 74 ? -14.389 3.148 4.252 1.00 94.25 74 VAL A C 1
ATOM 593 O O . VAL A 1 74 ? -13.757 4.065 4.768 1.00 94.25 74 VAL A O 1
ATOM 596 N N . LYS A 1 75 ? -15.586 2.755 4.687 1.00 96.44 75 LYS A N 1
ATOM 597 C CA . LYS A 1 75 ? -16.300 3.406 5.780 1.00 96.44 75 LYS A CA 1
ATOM 598 C C . LYS A 1 75 ? -16.571 2.427 6.906 1.00 96.44 75 LYS A C 1
ATOM 600 O O . LYS A 1 75 ? -17.120 1.349 6.681 1.00 96.44 75 LYS A O 1
ATOM 605 N N . THR A 1 76 ? -16.231 2.828 8.123 1.00 97.25 76 THR A N 1
ATOM 606 C CA . THR A 1 76 ? -16.515 2.055 9.335 1.00 97.25 76 THR A CA 1
ATOM 607 C C . THR A 1 76 ? -17.436 2.827 10.282 1.00 97.25 76 THR A C 1
ATOM 609 O O . THR A 1 76 ? -17.768 3.993 10.059 1.00 97.25 76 THR A O 1
ATOM 612 N N . ALA A 1 77 ? -17.942 2.143 11.311 1.00 97.75 77 ALA A N 1
ATOM 613 C CA . ALA A 1 77 ? -18.735 2.784 12.353 1.00 97.75 77 ALA A CA 1
ATOM 614 C C . ALA A 1 77 ? -17.862 3.722 13.203 1.00 97.75 77 ALA A C 1
ATOM 616 O O . ALA A 1 77 ? -16.660 3.513 13.332 1.00 97.75 77 ALA A O 1
ATOM 617 N N . LYS A 1 78 ? -18.475 4.724 13.844 1.00 97.75 78 LYS A N 1
ATOM 618 C CA . LYS A 1 78 ? -17.765 5.660 14.730 1.00 97.75 78 LYS A CA 1
ATOM 619 C C . LYS A 1 78 ? -16.886 4.922 15.751 1.00 97.75 78 LYS A C 1
ATOM 621 O O . LYS A 1 78 ? -17.353 4.002 16.422 1.00 97.75 78 LYS A O 1
ATOM 626 N N . GLY A 1 79 ? -15.641 5.368 15.896 1.00 97.50 79 GLY A N 1
ATOM 627 C CA . GLY A 1 79 ? -14.636 4.786 16.786 1.00 97.50 79 GLY A CA 1
ATOM 628 C C . GLY A 1 79 ? -13.814 3.655 16.164 1.00 97.50 79 GLY A C 1
ATOM 629 O O . GLY A 1 79 ? -12.927 3.130 16.833 1.00 97.50 79 GLY A O 1
ATOM 630 N N . TYR A 1 80 ? -14.056 3.287 14.907 1.00 98.06 80 TYR A N 1
ATOM 631 C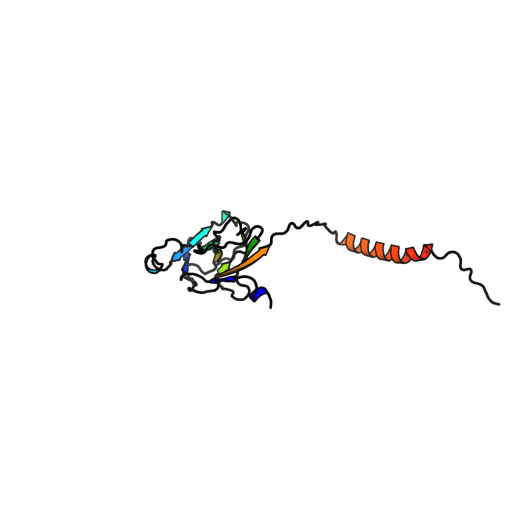 CA . TYR A 1 80 ? -13.266 2.280 14.200 1.00 98.06 80 TYR A CA 1
ATOM 632 C C . TYR A 1 80 ? -12.231 2.915 13.277 1.00 98.06 80 TYR A C 1
ATOM 634 O O . TYR A 1 80 ? -12.414 4.017 12.765 1.00 98.06 80 TYR A O 1
ATOM 642 N N . SER A 1 81 ? -11.163 2.161 13.059 1.00 97.56 81 SER A N 1
ATOM 643 C CA . SER A 1 81 ? -10.134 2.428 12.062 1.00 97.56 81 SER A CA 1
ATOM 644 C C . SER A 1 81 ? -9.866 1.138 11.293 1.00 97.56 81 SER A C 1
ATOM 646 O O . SER A 1 81 ? -10.302 0.051 11.686 1.00 97.56 81 SER A O 1
ATOM 648 N N . CYS A 1 82 ? -9.146 1.242 10.186 1.00 97.62 82 CYS A N 1
ATOM 649 C CA . CYS A 1 82 ? -8.700 0.091 9.418 1.00 97.62 82 CYS A CA 1
ATOM 650 C C . CYS A 1 82 ? -7.177 0.071 9.335 1.00 97.62 82 CYS A C 1
ATOM 652 O O . CYS A 1 82 ? -6.567 1.076 8.978 1.00 97.62 82 CYS A O 1
ATOM 654 N N . ILE A 1 83 ? -6.575 -1.091 9.594 1.00 97.06 83 ILE A N 1
ATOM 655 C CA . ILE A 1 83 ? -5.185 -1.352 9.215 1.00 97.06 83 ILE A CA 1
ATOM 656 C C . ILE A 1 83 ? -5.172 -1.784 7.755 1.00 97.06 83 ILE A C 1
ATOM 658 O O . ILE A 1 83 ? -5.856 -2.738 7.387 1.00 97.06 83 ILE A O 1
ATOM 662 N N . MET A 1 84 ? -4.367 -1.108 6.948 1.00 96.38 84 MET A N 1
ATOM 663 C CA . MET A 1 84 ? -3.947 -1.555 5.629 1.00 96.38 84 MET A CA 1
ATOM 664 C C . MET A 1 84 ? -2.631 -2.298 5.767 1.00 96.38 84 MET A C 1
ATOM 666 O O . MET A 1 84 ? -1.683 -1.773 6.349 1.00 96.38 84 MET A O 1
ATOM 670 N N . ILE A 1 85 ? -2.556 -3.501 5.215 1.00 95.88 85 ILE A N 1
ATOM 671 C CA . ILE A 1 85 ? -1.341 -4.306 5.248 1.00 95.88 85 ILE A CA 1
ATOM 672 C C . ILE A 1 85 ? -1.201 -5.116 3.965 1.00 95.88 85 ILE A C 1
ATOM 674 O O . ILE A 1 85 ? -2.185 -5.455 3.303 1.00 95.88 85 ILE A O 1
ATOM 678 N N . HIS A 1 86 ? 0.039 -5.431 3.602 1.00 96.19 86 HIS A N 1
ATOM 679 C CA . HIS A 1 86 ? 0.289 -6.374 2.524 1.00 96.19 86 HIS A CA 1
ATOM 680 C C . HIS A 1 86 ? -0.329 -7.741 2.873 1.00 96.19 86 HIS A C 1
ATOM 682 O O . HIS A 1 86 ? -0.155 -8.198 4.007 1.00 96.19 86 HIS A O 1
ATOM 688 N N . PRO A 1 87 ? -1.034 -8.412 1.944 1.00 94.69 87 PRO A N 1
ATOM 689 C CA . PRO A 1 87 ? -1.637 -9.710 2.225 1.00 94.69 87 PRO A CA 1
ATOM 690 C C . PRO A 1 87 ? -0.599 -10.723 2.732 1.00 94.69 87 PRO A C 1
ATOM 692 O O . PRO A 1 87 ? 0.362 -11.052 2.036 1.00 94.69 87 PRO A O 1
ATOM 695 N N . PHE A 1 88 ? -0.800 -11.254 3.942 1.00 90.81 88 PHE A N 1
ATOM 696 C CA . PHE A 1 88 ? 0.218 -12.051 4.649 1.00 90.81 88 PHE A CA 1
ATOM 697 C C . PHE A 1 88 ? 0.724 -13.276 3.872 1.00 90.81 88 PHE A C 1
ATOM 699 O O . PHE A 1 88 ? 1.893 -13.649 3.992 1.00 90.81 88 PHE A O 1
ATOM 706 N N . TYR A 1 89 ? -0.150 -13.898 3.078 1.00 89.31 89 TYR A N 1
ATOM 707 C CA . TYR A 1 89 ? 0.127 -15.139 2.345 1.00 89.31 89 TYR A CA 1
ATOM 708 C C . TYR A 1 89 ? 0.077 -14.977 0.824 1.00 89.31 89 TYR A C 1
ATOM 710 O O . TYR A 1 89 ? 0.124 -15.972 0.109 1.00 89.31 89 TYR A O 1
ATOM 718 N N . ASN A 1 90 ? 0.015 -13.740 0.325 1.00 90.31 90 ASN A N 1
ATOM 719 C CA . ASN A 1 90 ? 0.085 -13.442 -1.103 1.00 90.31 90 ASN A CA 1
ATOM 720 C C . ASN A 1 90 ? 1.167 -12.388 -1.353 1.00 90.31 90 ASN A C 1
ATOM 722 O O . ASN A 1 90 ? 0.876 -11.246 -1.703 1.00 90.31 90 ASN A O 1
ATOM 726 N N . LYS A 1 91 ? 2.419 -12.786 -1.101 1.00 89.25 91 LYS A N 1
ATOM 727 C CA . LYS A 1 91 ? 3.585 -11.929 -1.321 1.00 89.25 91 LYS A CA 1
ATOM 728 C C . LYS A 1 91 ? 3.783 -11.678 -2.810 1.00 89.25 91 LYS A C 1
ATOM 730 O O . LYS A 1 91 ? 3.648 -12.604 -3.607 1.00 89.25 91 LYS A O 1
ATOM 735 N N . HIS A 1 92 ? 4.193 -10.464 -3.157 1.00 94.56 92 HIS A N 1
ATOM 736 C CA . HIS A 1 92 ? 4.592 -10.116 -4.514 1.00 94.56 92 HIS A CA 1
ATOM 737 C C . HIS A 1 92 ? 6.080 -9.720 -4.543 1.00 94.56 92 HIS A C 1
ATOM 739 O O . HIS A 1 92 ? 6.492 -8.904 -3.721 1.00 94.56 92 HIS A O 1
ATOM 745 N N . PRO A 1 93 ? 6.905 -10.260 -5.462 1.00 94.69 93 PRO A N 1
ATOM 746 C CA . PRO A 1 93 ? 8.349 -9.992 -5.479 1.00 94.69 93 PRO A CA 1
ATOM 747 C C . PRO A 1 93 ? 8.688 -8.522 -5.752 1.00 94.69 93 PRO A C 1
ATOM 749 O O . PRO A 1 93 ? 9.653 -8.003 -5.208 1.00 94.69 93 PRO A O 1
ATOM 752 N N . ASN A 1 94 ? 7.874 -7.845 -6.564 1.00 97.50 94 ASN A N 1
ATOM 753 C CA . ASN A 1 94 ? 8.107 -6.454 -6.965 1.00 97.50 94 ASN A CA 1
ATOM 754 C C . ASN A 1 94 ? 7.266 -5.420 -6.204 1.00 97.50 94 ASN A C 1
ATOM 756 O O . ASN A 1 94 ? 7.279 -4.245 -6.570 1.00 97.50 94 ASN A O 1
ATOM 760 N N . LEU A 1 95 ? 6.461 -5.848 -5.223 1.00 97.31 95 LEU A N 1
ATOM 761 C CA . LEU A 1 95 ? 5.491 -4.965 -4.579 1.00 97.31 95 LEU A CA 1
ATOM 762 C C . LEU A 1 95 ? 5.301 -5.295 -3.102 1.00 97.31 95 LEU A C 1
ATOM 764 O O . LEU A 1 95 ? 4.863 -6.389 -2.751 1.00 97.31 95 LEU A O 1
ATOM 768 N N . GLN A 1 96 ? 5.517 -4.301 -2.248 1.00 96.56 96 GLN A N 1
ATOM 769 C CA . GLN A 1 96 ? 5.221 -4.383 -0.823 1.00 96.56 96 GLN A CA 1
ATOM 770 C C . GLN A 1 96 ? 4.323 -3.220 -0.417 1.00 96.56 96 GLN A C 1
ATOM 772 O O . GLN A 1 96 ? 4.704 -2.062 -0.535 1.00 96.56 96 GLN A O 1
ATOM 777 N N . VAL A 1 97 ? 3.127 -3.509 0.094 1.00 97.06 97 VAL A N 1
ATOM 778 C CA . VAL A 1 97 ? 2.239 -2.456 0.609 1.00 97.06 97 VAL A CA 1
ATOM 779 C C . VAL A 1 97 ? 2.793 -1.917 1.925 1.00 97.06 97 VAL A C 1
ATOM 781 O O . VAL A 1 97 ? 3.143 -2.692 2.820 1.00 97.06 97 VAL A O 1
ATOM 784 N N . LEU A 1 98 ? 2.842 -0.589 2.051 1.00 94.81 98 LEU A N 1
ATOM 785 C CA . LEU A 1 98 ? 3.205 0.072 3.298 1.00 94.81 98 LEU A CA 1
ATOM 786 C C . LEU A 1 98 ? 2.074 -0.138 4.299 1.00 94.81 98 LEU A C 1
ATOM 788 O O . LEU A 1 98 ? 0.913 0.166 4.024 1.00 94.81 98 LEU A O 1
ATOM 792 N N . THR A 1 99 ? 2.428 -0.659 5.471 1.00 95.94 99 THR A N 1
ATOM 793 C CA . THR A 1 99 ? 1.446 -0.860 6.534 1.00 95.94 99 THR A CA 1
ATOM 794 C C . THR A 1 99 ? 1.054 0.491 7.111 1.00 95.94 99 THR A C 1
ATOM 796 O O . THR A 1 99 ? 1.919 1.290 7.467 1.00 95.94 99 THR A O 1
ATOM 799 N N . GLY A 1 100 ? -0.244 0.745 7.210 1.00 94.19 100 GLY A N 1
ATOM 800 C CA . GLY A 1 100 ? -0.773 2.005 7.716 1.00 94.19 100 GLY A CA 1
ATOM 801 C C . GLY A 1 100 ? -2.087 1.798 8.447 1.00 94.19 100 GLY A C 1
ATOM 802 O O . GLY A 1 100 ? -2.776 0.806 8.222 1.00 94.19 100 GLY A O 1
ATOM 803 N N . SER A 1 101 ? -2.432 2.737 9.323 1.00 96.06 101 SER A N 1
ATOM 804 C CA . SER A 1 101 ? -3.758 2.798 9.931 1.00 96.06 101 SER A CA 1
ATOM 805 C C . SER A 1 101 ? -4.477 4.058 9.478 1.00 96.06 101 SER A C 1
ATOM 807 O O . SER A 1 101 ? -3.874 5.132 9.427 1.00 96.06 101 SER A O 1
ATOM 809 N N . VAL A 1 102 ? -5.753 3.912 9.134 1.00 96.06 102 VAL A N 1
ATOM 810 C CA . VAL A 1 102 ? -6.612 5.001 8.670 1.00 96.06 102 VAL A CA 1
ATOM 811 C C . VAL A 1 102 ? -7.894 5.009 9.491 1.00 96.06 102 VAL A C 1
ATOM 813 O O . VAL A 1 102 ? -8.569 3.986 9.625 1.00 96.06 102 VAL A O 1
ATOM 816 N N . ASP A 1 103 ? -8.246 6.180 10.015 1.00 97.19 103 ASP A N 1
ATOM 817 C CA . ASP A 1 103 ? -9.493 6.425 10.739 1.00 97.19 103 ASP A CA 1
ATOM 818 C C . ASP A 1 103 ? -10.671 6.499 9.760 1.00 97.19 103 ASP A C 1
ATOM 820 O O . ASP A 1 103 ? -11.132 7.574 9.369 1.00 97.19 103 ASP A O 1
ATOM 824 N N . THR A 1 104 ? -11.129 5.324 9.327 1.00 96.81 104 THR A N 1
ATOM 825 C CA . THR A 1 104 ? -12.134 5.150 8.268 1.00 96.81 104 THR A CA 1
ATOM 826 C C . THR A 1 104 ? -13.548 5.570 8.662 1.00 96.81 104 THR A C 1
ATOM 828 O O . THR A 1 104 ? -14.450 5.607 7.820 1.00 96.81 104 THR A O 1
ATOM 831 N N . ASP A 1 105 ? -13.762 5.929 9.926 1.00 97.00 105 ASP A N 1
ATOM 832 C CA . ASP A 1 105 ? -14.986 6.570 10.388 1.00 97.00 105 ASP A CA 1
ATOM 833 C C . ASP A 1 105 ? -15.038 8.078 10.077 1.00 97.00 105 ASP A C 1
ATOM 835 O O . ASP A 1 105 ? -16.139 8.626 9.991 1.00 97.00 105 ASP A O 1
ATOM 839 N N . TYR A 1 106 ? -13.886 8.722 9.835 1.00 95.69 106 TYR A N 1
ATOM 840 C CA . TYR A 1 106 ? -13.772 10.125 9.406 1.00 95.69 106 TYR A CA 1
ATOM 841 C C . TYR A 1 106 ? -13.299 10.273 7.955 1.00 95.69 106 TYR A C 1
ATOM 843 O O . TYR A 1 106 ? -13.882 11.049 7.201 1.00 95.69 106 TYR A O 1
ATOM 851 N N . TYR A 1 107 ? -12.254 9.541 7.560 1.00 94.44 107 TYR A N 1
ATOM 852 C CA . TYR A 1 107 ? -11.644 9.620 6.231 1.00 94.44 107 TYR A CA 1
ATOM 853 C C . TYR A 1 107 ? -11.958 8.359 5.434 1.00 94.44 107 TYR A C 1
ATOM 855 O O . TYR A 1 107 ? -11.489 7.277 5.769 1.00 94.44 107 TYR A O 1
ATOM 863 N N . HIS A 1 108 ? -12.760 8.487 4.381 1.00 92.25 108 HIS A N 1
ATOM 864 C CA . HIS A 1 108 ? -13.235 7.324 3.623 1.00 92.25 108 HIS A CA 1
ATOM 865 C C . HIS A 1 108 ? -12.357 6.993 2.408 1.00 92.25 108 HIS A C 1
ATOM 867 O O . HIS A 1 108 ? -12.394 5.868 1.906 1.00 92.25 108 HIS A O 1
ATOM 873 N N . GLU A 1 109 ? -11.542 7.948 1.955 1.00 90.31 109 GLU A N 1
ATOM 874 C CA . GLU A 1 109 ? -10.561 7.741 0.892 1.00 90.31 109 GLU A CA 1
ATOM 875 C C . GLU A 1 109 ? -9.342 6.990 1.425 1.00 90.31 109 GLU A C 1
ATOM 877 O O . GLU A 1 109 ? -8.717 7.394 2.407 1.00 90.31 109 GLU A O 1
ATOM 882 N N . MET A 1 110 ? -8.983 5.894 0.757 1.00 90.62 110 MET A N 1
ATOM 883 C CA . MET A 1 110 ? -7.915 5.021 1.230 1.00 90.62 110 MET A CA 1
ATOM 884 C C . MET A 1 110 ? -7.069 4.486 0.075 1.00 90.62 110 MET A C 1
ATOM 886 O O . MET A 1 110 ? -7.223 3.348 -0.369 1.00 90.62 110 MET A O 1
ATOM 890 N N . HIS A 1 111 ? -6.181 5.336 -0.439 1.00 94.06 111 HIS A N 1
ATOM 891 C CA . HIS A 1 111 ? -5.200 4.961 -1.458 1.00 94.06 111 HIS A CA 1
ATOM 892 C C . HIS A 1 111 ? -4.122 4.021 -0.901 1.00 94.06 111 HIS A C 1
ATOM 894 O O . HIS A 1 111 ? -3.779 4.081 0.279 1.00 94.06 111 HIS A O 1
ATOM 900 N N . VAL A 1 112 ? -3.560 3.167 -1.758 1.00 95.81 112 VAL A N 1
ATOM 901 C CA . VAL A 1 112 ? -2.599 2.133 -1.347 1.00 95.81 112 VAL A CA 1
ATOM 902 C C . VAL A 1 112 ? -1.183 2.588 -1.670 1.00 95.81 112 VAL A C 1
ATOM 904 O O . VAL A 1 112 ? -0.782 2.573 -2.832 1.00 95.81 112 VAL A O 1
ATOM 907 N N . ASN A 1 113 ? -0.421 2.976 -0.647 1.00 95.62 113 ASN A N 1
ATOM 908 C CA . ASN A 1 113 ? 1.009 3.251 -0.783 1.00 95.62 113 ASN A CA 1
ATOM 909 C C . ASN A 1 113 ? 1.807 1.944 -0.745 1.00 95.62 113 ASN A C 1
ATOM 911 O O . ASN A 1 113 ? 1.528 1.053 0.059 1.00 95.62 113 ASN A O 1
ATOM 915 N N . SER A 1 114 ? 2.820 1.840 -1.595 1.00 96.62 114 SER A N 1
ATOM 916 C CA . SER A 1 114 ? 3.642 0.642 -1.735 1.00 96.62 114 SER A CA 1
ATOM 917 C C . SER A 1 114 ? 5.092 0.976 -2.075 1.00 96.62 114 SER A C 1
ATOM 919 O O . SER A 1 114 ? 5.381 2.026 -2.649 1.00 96.62 114 SER A O 1
ATOM 921 N N . PHE A 1 115 ? 6.000 0.072 -1.728 1.00 96.69 115 PHE A N 1
ATOM 922 C CA . PHE A 1 115 ? 7.327 0.008 -2.314 1.00 96.69 115 PHE A CA 1
ATOM 923 C C . PHE A 1 115 ? 7.259 -0.810 -3.596 1.00 96.69 115 PHE A C 1
ATOM 925 O O . PHE A 1 115 ? 6.619 -1.864 -3.639 1.00 96.69 115 PHE A O 1
ATOM 932 N N . PHE A 1 116 ? 7.921 -0.294 -4.627 1.00 97.50 116 PHE A N 1
ATOM 933 C CA . PHE A 1 116 ? 8.074 -0.945 -5.917 1.00 97.50 116 PHE A CA 1
ATOM 934 C C . PHE A 1 116 ? 9.543 -1.299 -6.121 1.00 97.50 116 PHE A C 1
ATOM 936 O O . PHE A 1 116 ? 10.403 -0.423 -6.002 1.00 97.50 116 PHE A O 1
ATOM 943 N N . THR A 1 117 ? 9.815 -2.557 -6.454 1.00 97.31 117 THR A N 1
ATOM 944 C CA . THR A 1 117 ? 11.177 -3.083 -6.605 1.00 97.31 117 THR A CA 1
ATOM 945 C C . THR A 1 117 ? 11.306 -3.782 -7.946 1.00 97.31 117 THR A C 1
ATOM 947 O O . THR A 1 117 ? 10.617 -4.768 -8.202 1.00 97.31 117 THR A O 1
ATOM 950 N N . ALA A 1 118 ? 12.179 -3.274 -8.809 1.00 97.50 118 ALA A N 1
ATOM 951 C CA . ALA A 1 118 ? 12.506 -3.883 -10.093 1.00 97.50 118 ALA A CA 1
ATOM 952 C C . ALA A 1 118 ? 13.840 -3.327 -10.616 1.00 97.50 118 ALA A C 1
ATOM 954 O O . ALA A 1 118 ? 14.158 -2.161 -10.339 1.00 97.50 118 ALA A O 1
ATOM 955 N N . PRO A 1 119 ? 14.581 -4.103 -11.423 1.00 97.12 119 PRO A N 1
ATOM 956 C CA . PRO A 1 119 ? 15.705 -3.582 -12.186 1.00 97.12 119 PRO A CA 1
ATOM 957 C C . PRO A 1 119 ? 15.315 -2.376 -13.047 1.00 97.12 119 PRO A C 1
ATOM 959 O O . PRO A 1 119 ? 14.165 -2.207 -13.466 1.00 97.12 119 PRO A O 1
ATOM 962 N N . VAL A 1 120 ? 16.291 -1.510 -13.317 1.00 96.44 120 VAL A N 1
ATOM 963 C CA . VAL A 1 120 ? 16.107 -0.367 -14.223 1.00 96.44 120 VAL A CA 1
ATOM 964 C C . VAL A 1 120 ? 15.684 -0.867 -15.609 1.00 96.44 120 VAL A C 1
ATOM 966 O O . VAL A 1 120 ? 16.226 -1.846 -16.117 1.00 96.44 120 VAL A O 1
ATOM 969 N N . ASN A 1 121 ? 14.725 -0.175 -16.225 1.00 96.56 121 ASN A N 1
ATOM 970 C CA . ASN A 1 121 ? 14.120 -0.474 -17.525 1.00 96.56 121 ASN A CA 1
ATOM 971 C C . ASN A 1 121 ? 13.342 -1.803 -17.604 1.00 96.56 121 ASN A C 1
ATOM 973 O O . ASN A 1 121 ? 12.850 -2.153 -18.678 1.00 96.56 121 ASN A O 1
ATOM 977 N N . GLU A 1 122 ? 13.156 -2.515 -16.490 1.00 97.50 122 GLU A N 1
ATOM 978 C CA . GLU A 1 122 ? 12.279 -3.682 -16.436 1.00 97.50 122 GLU A CA 1
ATOM 979 C C . GLU A 1 122 ? 10.824 -3.259 -16.192 1.00 97.50 122 GLU A C 1
ATOM 981 O O . GLU A 1 122 ? 10.505 -2.535 -15.242 1.00 97.50 122 GLU A O 1
ATOM 986 N N . THR A 1 123 ? 9.919 -3.710 -17.064 1.00 97.94 123 THR A N 1
ATOM 987 C CA . THR A 1 123 ? 8.480 -3.485 -16.902 1.00 97.94 123 THR A CA 1
ATOM 988 C C . THR A 1 123 ? 7.839 -4.638 -16.146 1.00 97.94 123 THR A C 1
ATOM 990 O O . THR A 1 123 ? 7.752 -5.753 -16.657 1.00 97.94 123 THR A O 1
ATOM 993 N N . VAL A 1 124 ? 7.289 -4.337 -14.973 1.00 98.25 124 VAL A N 1
ATOM 994 C CA . VAL A 1 124 ? 6.478 -5.270 -14.187 1.00 98.25 124 VAL A CA 1
ATOM 995 C C . VAL A 1 124 ? 5.005 -5.051 -14.517 1.00 98.25 124 VAL A C 1
ATOM 997 O O . VAL A 1 124 ? 4.524 -3.916 -14.507 1.00 98.25 124 VAL A O 1
ATOM 1000 N N . LEU A 1 125 ? 4.289 -6.138 -14.809 1.00 97.75 125 LEU A N 1
ATOM 1001 C CA . LEU A 1 125 ? 2.836 -6.147 -14.956 1.00 97.75 125 LEU A CA 1
ATOM 1002 C C . LEU A 1 125 ? 2.194 -6.580 -13.635 1.00 97.75 125 LEU A C 1
ATOM 1004 O O . LEU A 1 125 ? 2.416 -7.696 -13.176 1.00 97.75 125 LEU A O 1
ATOM 1008 N N . PHE A 1 126 ? 1.366 -5.713 -13.066 1.00 97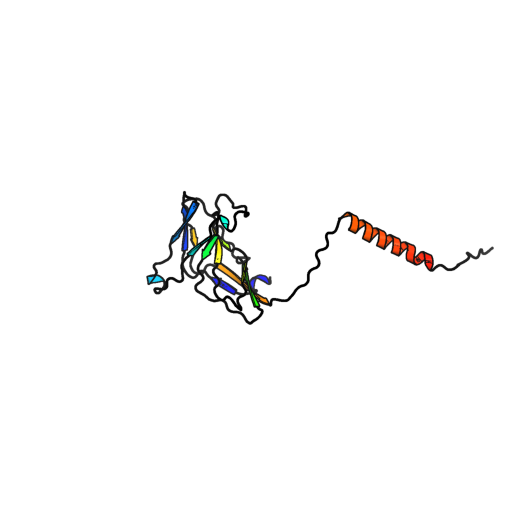.62 126 PHE A N 1
ATOM 1009 C CA . PHE A 1 126 ? 0.428 -6.056 -12.006 1.00 97.62 126 PHE A CA 1
ATOM 1010 C C . PHE A 1 126 ? -0.932 -6.332 -12.634 1.00 97.62 126 PHE A C 1
ATOM 1012 O O . PHE A 1 126 ? -1.513 -5.442 -13.256 1.00 97.62 126 PHE A O 1
ATOM 1019 N N . GLU A 1 127 ? -1.408 -7.565 -12.504 1.00 95.81 127 GLU A N 1
ATOM 1020 C CA . GLU A 1 127 ? -2.624 -8.029 -13.169 1.00 95.81 127 GLU A CA 1
ATOM 1021 C C . GLU A 1 127 ? -3.886 -7.677 -12.376 1.00 95.81 127 GLU A C 1
ATOM 1023 O O . GLU A 1 127 ? -3.931 -7.756 -11.142 1.00 95.81 127 GLU A O 1
ATOM 1028 N N . TYR A 1 128 ? -4.947 -7.336 -13.102 1.00 95.12 128 TYR A N 1
ATOM 1029 C CA . TYR A 1 128 ? -6.294 -7.203 -12.570 1.00 95.12 128 TYR A CA 1
ATOM 1030 C C . TYR A 1 128 ? -6.671 -8.406 -11.697 1.00 95.12 128 TYR A C 1
ATOM 1032 O O . TYR A 1 128 ? -6.478 -9.565 -12.067 1.00 95.12 128 TYR A O 1
ATOM 1040 N N . GLY A 1 129 ? -7.260 -8.129 -10.536 1.00 95.44 129 GLY A N 1
ATOM 1041 C CA . GLY A 1 129 ? -7.715 -9.159 -9.611 1.00 95.44 129 GLY A CA 1
ATOM 1042 C C . GLY A 1 129 ? -6.654 -9.643 -8.623 1.00 95.44 129 GLY A C 1
ATOM 1043 O O . GLY A 1 129 ? -7.023 -10.331 -7.669 1.00 95.44 129 GLY A O 1
ATOM 1044 N N . MET A 1 130 ? -5.372 -9.274 -8.777 1.00 96.31 130 MET A N 1
ATOM 1045 C CA . MET A 1 130 ? -4.354 -9.670 -7.798 1.00 96.31 130 MET A CA 1
ATOM 1046 C C . MET A 1 130 ? -4.710 -9.135 -6.397 1.00 96.31 130 MET A C 1
ATOM 1048 O O . MET A 1 130 ? -5.153 -7.987 -6.283 1.00 96.31 130 MET A O 1
ATOM 1052 N N . PRO A 1 131 ? -4.519 -9.912 -5.315 1.00 96.06 131 PRO A N 1
ATOM 1053 C CA . PRO A 1 131 ? -4.695 -9.412 -3.954 1.00 96.06 131 PRO A CA 1
ATOM 1054 C C . PRO A 1 131 ? -3.722 -8.259 -3.673 1.00 96.06 131 PRO A C 1
ATOM 1056 O O . PRO A 1 131 ? -2.528 -8.489 -3.482 1.00 96.06 131 PRO A O 1
ATOM 1059 N N . LEU A 1 132 ? -4.223 -7.020 -3.664 1.00 96.88 132 LEU A N 1
ATOM 1060 C CA . LEU A 1 132 ? -3.389 -5.826 -3.523 1.00 96.88 132 LEU A CA 1
ATOM 1061 C C . LEU A 1 132 ? -3.123 -5.514 -2.050 1.00 96.88 132 LEU A C 1
ATOM 1063 O O . LEU A 1 132 ? -1.974 -5.409 -1.629 1.00 96.88 132 LEU A O 1
ATOM 1067 N N . VAL A 1 133 ? -4.188 -5.363 -1.262 1.00 96.69 133 VAL A N 1
ATOM 1068 C CA . VAL A 1 133 ? -4.112 -4.956 0.146 1.00 96.69 133 VAL A CA 1
ATOM 1069 C C . VAL A 1 133 ? -5.139 -5.710 0.979 1.00 96.69 133 VAL A C 1
ATOM 1071 O O . VAL A 1 133 ? -6.270 -5.937 0.544 1.00 96.69 133 VAL A O 1
ATOM 1074 N N . GLN A 1 134 ? -4.743 -6.091 2.190 1.00 95.88 134 GLN A N 1
ATOM 1075 C CA . GLN A 1 134 ? -5.640 -6.602 3.215 1.00 95.88 134 GLN A CA 1
ATOM 1076 C C . GLN A 1 134 ? -6.009 -5.469 4.170 1.00 95.88 134 GLN A C 1
ATOM 1078 O O . GLN A 1 134 ? -5.142 -4.750 4.667 1.00 95.88 134 GLN A O 1
ATOM 1083 N N . ILE A 1 135 ? -7.304 -5.314 4.418 1.00 96.31 135 ILE A N 1
ATOM 1084 C CA . ILE A 1 135 ? -7.861 -4.273 5.274 1.00 96.31 135 ILE A CA 1
ATOM 1085 C C . ILE A 1 135 ? -8.509 -4.937 6.468 1.00 96.31 135 ILE A C 1
ATOM 1087 O O . ILE A 1 135 ? -9.483 -5.673 6.319 1.00 96.31 135 ILE A O 1
ATOM 1091 N N . ILE A 1 136 ? -7.995 -4.643 7.653 1.00 97.06 136 ILE A N 1
ATOM 1092 C CA . ILE A 1 136 ? -8.457 -5.239 8.900 1.00 97.06 136 ILE A CA 1
ATOM 1093 C C . ILE A 1 136 ? -9.093 -4.132 9.746 1.00 97.06 136 ILE A C 1
ATOM 1095 O O . ILE A 1 136 ? -8.368 -3.274 10.259 1.00 97.06 136 ILE A O 1
ATOM 1099 N N . PRO A 1 137 ? -10.431 -4.107 9.887 1.00 96.62 137 PRO A N 1
ATOM 1100 C CA . PRO A 1 137 ? -11.088 -3.147 10.758 1.00 96.62 137 PRO A CA 1
ATOM 1101 C C . PRO A 1 137 ? -10.810 -3.494 12.221 1.00 96.62 137 PRO A C 1
ATOM 1103 O O . PRO A 1 137 ? -10.853 -4.660 12.617 1.00 96.62 137 PRO A O 1
ATOM 1106 N N . TYR A 1 138 ? -10.577 -2.475 13.037 1.00 96.94 138 TYR A N 1
ATOM 1107 C CA . TYR A 1 138 ? -10.417 -2.615 14.477 1.00 96.94 138 TYR A CA 1
ATOM 1108 C C . TYR A 1 138 ? -11.071 -1.439 15.198 1.00 96.94 138 TYR A C 1
ATOM 1110 O O . TYR A 1 138 ? -11.177 -0.330 14.670 1.00 96.94 138 TYR A O 1
ATOM 1118 N N . LYS A 1 139 ? -11.549 -1.697 16.414 1.00 97.44 139 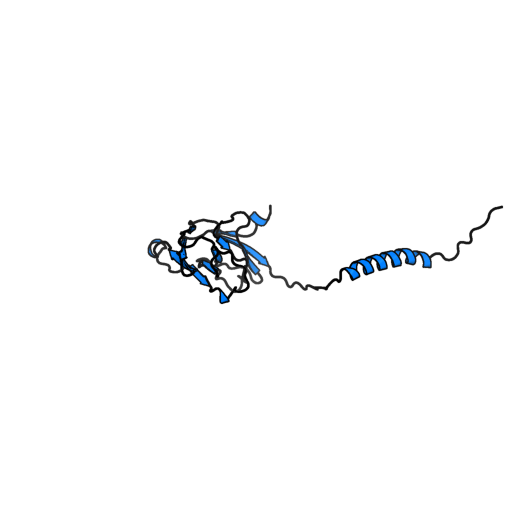LYS A N 1
ATOM 1119 C CA . LYS A 1 139 ? -12.102 -0.656 17.274 1.00 97.44 139 LYS A CA 1
ATOM 1120 C C . LYS A 1 139 ? -10.949 0.039 17.989 1.00 97.44 139 LYS A C 1
ATOM 1122 O O . LYS A 1 139 ? -10.097 -0.638 18.560 1.00 97.44 139 LYS A O 1
ATOM 1127 N N . ARG A 1 140 ? -10.913 1.370 17.951 1.00 96.44 140 ARG A N 1
ATOM 1128 C CA . ARG A 1 140 ? -9.972 2.143 18.763 1.00 96.44 140 ARG A CA 1
ATOM 1129 C C . ARG A 1 140 ? -10.430 2.110 20.212 1.00 96.44 140 ARG A C 1
ATOM 1131 O O . ARG A 1 140 ? -11.601 2.355 20.503 1.00 96.44 140 ARG A O 1
ATOM 1138 N N . GLU A 1 141 ? -9.493 1.836 21.101 1.00 95.62 141 GLU A N 1
ATOM 1139 C CA . GLU A 1 141 ? -9.680 1.909 22.543 1.00 95.62 141 GLU A CA 1
ATOM 1140 C C . GLU A 1 141 ? -8.515 2.712 23.122 1.00 95.62 141 GLU A C 1
ATOM 1142 O O . GLU A 1 141 ? -7.395 2.648 22.608 1.00 95.62 141 GLU A O 1
ATOM 1147 N N . GLU A 1 142 ? -8.788 3.515 24.149 1.00 92.19 142 GLU A N 1
ATOM 1148 C CA . GLU A 1 142 ? -7.728 4.196 24.885 1.00 92.19 142 GLU A CA 1
ATOM 1149 C C . GLU A 1 142 ? -6.914 3.147 25.638 1.00 92.19 142 GLU A C 1
ATOM 1151 O O . GLU A 1 142 ? -7.461 2.310 26.356 1.00 92.19 142 GLU A O 1
ATOM 1156 N N . PHE A 1 143 ? -5.600 3.180 25.444 1.00 91.19 143 PHE A N 1
ATOM 1157 C CA . PHE A 1 143 ? -4.683 2.271 26.104 1.00 91.19 143 PHE A CA 1
ATOM 1158 C C . PHE A 1 143 ? -3.585 3.078 26.785 1.00 91.19 143 PHE A C 1
ATOM 1160 O O . PHE A 1 143 ? -2.753 3.702 26.125 1.00 91.19 143 PHE A O 1
ATOM 1167 N N . GLU A 1 144 ? -3.596 3.068 28.116 1.00 92.19 144 GLU A N 1
ATOM 1168 C CA . GLU A 1 144 ? -2.526 3.646 28.918 1.00 92.19 144 GLU A CA 1
ATOM 1169 C C . GLU A 1 144 ? -1.395 2.625 29.057 1.00 92.19 144 GLU A C 1
ATOM 1171 O O . GLU A 1 144 ? -1.579 1.521 29.571 1.00 92.19 144 GLU A O 1
ATOM 1176 N N . MET A 1 145 ? -0.210 2.999 28.579 1.00 90.56 145 MET A N 1
ATOM 1177 C CA . MET A 1 145 ? 0.992 2.179 28.655 1.00 90.56 145 MET A CA 1
ATOM 1178 C C . MET A 1 145 ? 2.030 2.873 29.531 1.00 90.56 145 MET A C 1
ATOM 1180 O O . MET A 1 145 ? 2.395 4.020 29.275 1.00 90.56 145 MET A O 1
ATOM 1184 N N . GLU A 1 146 ? 2.565 2.151 30.513 1.00 91.06 146 GLU A N 1
ATOM 1185 C CA . GLU A 1 146 ? 3.751 2.568 31.257 1.00 91.06 146 GLU A CA 1
ATOM 1186 C C . GLU A 1 146 ? 4.986 1.872 30.671 1.00 91.06 146 GLU A C 1
ATOM 1188 O O . GLU A 1 146 ? 5.088 0.643 30.668 1.00 91.06 146 GLU A O 1
ATOM 1193 N N . ALA A 1 147 ? 5.934 2.658 30.160 1.00 86.00 147 ALA A N 1
ATOM 1194 C CA . ALA A 1 147 ? 7.226 2.157 29.711 1.00 86.00 147 ALA A CA 1
ATOM 1195 C C . ALA A 1 147 ? 8.278 2.426 30.793 1.00 86.00 147 ALA A C 1
ATOM 1197 O O . ALA A 1 147 ? 8.710 3.562 30.988 1.00 86.00 147 ALA A O 1
ATOM 1198 N N . LEU A 1 148 ? 8.707 1.374 31.488 1.00 83.44 148 LEU A N 1
ATOM 1199 C CA . LEU A 1 148 ? 9.788 1.446 32.468 1.00 83.44 148 LEU A CA 1
ATOM 1200 C C . LEU A 1 148 ? 11.101 0.983 31.833 1.00 83.44 148 LEU A C 1
ATOM 1202 O O . LEU A 1 148 ? 11.191 -0.121 31.293 1.00 83.44 148 LEU A O 1
ATOM 1206 N N . ALA A 1 149 ? 12.145 1.806 31.928 1.00 76.75 149 ALA A N 1
ATOM 1207 C CA . ALA A 1 149 ? 13.493 1.391 31.565 1.00 76.75 149 ALA A CA 1
ATOM 1208 C C . ALA A 1 149 ? 14.038 0.443 32.645 1.00 76.75 149 ALA A C 1
ATOM 1210 O O . ALA A 1 149 ? 14.400 0.865 33.742 1.00 76.75 149 ALA A O 1
ATOM 1211 N N . GLY A 1 150 ? 14.083 -0.854 32.345 1.00 65.50 150 GLY A N 1
ATOM 1212 C CA . GLY A 1 150 ? 14.749 -1.832 33.198 1.00 65.50 150 GLY A CA 1
ATOM 1213 C C . GLY A 1 150 ? 16.256 -1.829 32.950 1.00 65.50 150 GLY A C 1
ATOM 1214 O O . GLY A 1 150 ? 16.697 -2.196 31.865 1.00 65.50 150 GLY A O 1
ATOM 1215 N N . ASP A 1 151 ? 17.064 -1.477 33.951 1.00 69.56 151 ASP A N 1
ATOM 1216 C CA . ASP A 1 151 ? 18.471 -1.894 33.968 1.00 69.56 151 ASP A CA 1
ATOM 1217 C C . ASP A 1 151 ? 18.496 -3.410 34.242 1.00 69.56 151 ASP A C 1
ATOM 1219 O O . ASP A 1 151 ? 17.867 -3.889 35.189 1.00 69.56 151 ASP A O 1
ATOM 1223 N N . HIS A 1 152 ? 19.205 -4.194 33.424 1.00 61.06 152 HIS A N 1
ATOM 1224 C CA . HIS A 1 152 ? 19.351 -5.642 33.620 1.00 61.06 152 HIS A CA 1
ATOM 1225 C C . HIS A 1 152 ? 19.813 -5.986 35.051 1.00 61.06 152 HIS A C 1
ATOM 1227 O O . HIS A 1 152 ? 19.397 -6.999 35.618 1.00 61.06 152 HIS A O 1
ATOM 1233 N N . ARG A 1 153 ? 20.603 -5.104 35.679 1.00 58.81 153 ARG A N 1
ATOM 1234 C CA . ARG A 1 153 ? 21.058 -5.225 37.077 1.00 58.81 153 ARG A CA 1
ATOM 1235 C C . ARG A 1 153 ? 19.922 -5.126 38.097 1.00 58.81 153 ARG A C 1
ATOM 1237 O O . ARG A 1 153 ? 19.983 -5.739 39.160 1.00 58.81 153 ARG A O 1
ATOM 1244 N N . VAL A 1 154 ? 18.866 -4.378 37.784 1.00 59.28 154 VAL A N 1
ATOM 1245 C CA . VAL A 1 154 ? 17.697 -4.212 38.660 1.00 59.28 154 VAL A CA 1
ATOM 1246 C C . VAL A 1 154 ? 16.891 -5.509 38.730 1.00 59.28 154 VAL A C 1
ATOM 1248 O O . VAL A 1 154 ? 16.396 -5.850 39.801 1.00 59.28 154 VAL A O 1
ATOM 1251 N N . ARG A 1 155 ? 16.826 -6.301 37.649 1.00 58.03 155 ARG A N 1
ATOM 1252 C CA . ARG A 1 155 ? 16.109 -7.591 37.649 1.00 58.03 155 ARG A CA 1
ATOM 1253 C C . ARG A 1 155 ? 16.771 -8.630 38.560 1.00 58.03 155 ARG A C 1
ATOM 1255 O O . ARG A 1 155 ? 16.071 -9.322 39.297 1.00 58.03 155 ARG A O 1
ATOM 1262 N N . GLU A 1 156 ? 18.103 -8.713 38.541 1.00 59.12 156 GLU A N 1
ATOM 1263 C CA . GLU A 1 156 ? 18.863 -9.583 39.452 1.00 59.12 156 GLU A CA 1
ATOM 1264 C C . GLU A 1 156 ? 18.714 -9.137 40.906 1.00 59.12 156 GLU A C 1
ATOM 1266 O O . GLU A 1 156 ? 18.475 -9.971 41.778 1.00 59.12 156 GLU A O 1
ATOM 1271 N N . ASN A 1 157 ? 18.760 -7.828 41.167 1.00 65.00 157 ASN A N 1
ATOM 1272 C CA . ASN A 1 157 ? 18.576 -7.296 42.513 1.00 65.00 157 ASN A CA 1
ATOM 1273 C C . ASN A 1 157 ? 17.159 -7.517 43.040 1.00 65.00 157 ASN A C 1
ATOM 1275 O O . ASN A 1 157 ? 17.025 -7.917 44.185 1.00 65.00 157 ASN A O 1
ATOM 1279 N N . ILE A 1 158 ? 16.103 -7.343 42.238 1.00 67.44 158 ILE A N 1
ATOM 1280 C CA . ILE A 1 158 ? 14.722 -7.597 42.687 1.00 67.44 158 ILE A CA 1
ATOM 1281 C C . ILE A 1 158 ? 14.512 -9.081 43.001 1.00 67.44 158 ILE A C 1
ATOM 1283 O O . ILE A 1 158 ? 13.940 -9.401 44.041 1.00 67.44 158 ILE A O 1
ATOM 1287 N N . LEU A 1 159 ? 15.002 -9.992 42.154 1.00 68.06 159 LEU A N 1
ATOM 1288 C CA . LEU A 1 159 ? 14.908 -11.431 42.414 1.00 68.06 159 LEU A CA 1
ATOM 1289 C C . LEU A 1 159 ? 15.717 -11.827 43.655 1.00 68.06 159 LEU A C 1
ATOM 1291 O O . LEU A 1 159 ? 15.224 -12.567 44.502 1.00 68.06 159 LEU A O 1
ATOM 1295 N N . THR A 1 160 ? 16.932 -11.299 43.794 1.00 72.25 160 THR A N 1
ATOM 1296 C CA . THR A 1 160 ? 17.798 -11.564 44.951 1.00 72.25 160 THR A CA 1
ATOM 1297 C C . THR A 1 160 ? 17.195 -10.989 46.228 1.00 72.25 160 THR A C 1
ATOM 1299 O O . THR A 1 160 ? 17.160 -11.681 47.240 1.00 72.25 160 THR A O 1
ATOM 1302 N N . GLN A 1 161 ? 16.642 -9.775 46.184 1.00 71.12 161 GLN A N 1
ATOM 1303 C CA . GLN A 1 161 ? 15.944 -9.137 47.301 1.00 71.12 161 GLN A CA 1
ATOM 1304 C C . GLN A 1 161 ? 14.683 -9.917 47.679 1.00 71.12 161 GLN A C 1
ATOM 1306 O O . GLN A 1 161 ? 14.412 -10.110 48.861 1.00 71.12 161 GLN A O 1
ATOM 1311 N N . TYR A 1 162 ? 13.925 -10.403 46.692 1.00 76.50 162 TYR A N 1
ATOM 1312 C CA . TYR A 1 162 ? 12.753 -11.245 46.912 1.00 76.50 162 TYR A CA 1
ATOM 1313 C C . TYR A 1 162 ? 13.141 -12.572 47.568 1.00 76.50 162 TYR A C 1
ATOM 1315 O O . TYR A 1 162 ? 12.567 -12.926 48.595 1.00 76.50 162 TYR A O 1
ATOM 1323 N N . ILE A 1 163 ? 14.152 -13.277 47.045 1.00 73.75 163 ILE A N 1
ATOM 1324 C CA . ILE A 1 163 ? 14.673 -14.528 47.622 1.00 73.75 163 ILE A CA 1
ATOM 1325 C C . ILE A 1 163 ? 15.203 -14.287 49.038 1.00 73.75 163 ILE A C 1
ATOM 1327 O O . ILE A 1 163 ? 14.824 -15.006 49.957 1.00 73.75 163 ILE A O 1
ATOM 1331 N N . HIS A 1 164 ? 16.021 -13.253 49.238 1.00 70.38 164 HIS A N 1
ATOM 1332 C CA . HIS A 1 164 ? 16.538 -12.853 50.544 1.00 70.38 164 HIS A CA 1
ATOM 1333 C C . HIS A 1 164 ? 15.376 -12.609 51.518 1.00 70.38 164 HIS A C 1
ATOM 1335 O O . HIS A 1 164 ? 15.243 -13.313 52.516 1.00 70.38 164 HIS A O 1
ATOM 1341 N N . ASN A 1 165 ? 14.447 -11.710 51.196 1.00 72.62 165 ASN A N 1
ATOM 1342 C CA . ASN A 1 165 ? 13.288 -11.432 52.048 1.00 72.62 165 ASN A CA 1
ATOM 1343 C C . ASN A 1 165 ? 12.437 -12.684 52.317 1.00 72.62 165 ASN A C 1
ATOM 1345 O O . ASN A 1 165 ? 11.945 -12.847 53.428 1.00 72.62 165 ASN A O 1
ATOM 1349 N N . SER A 1 166 ? 12.315 -13.601 51.356 1.00 70.25 166 SER A N 1
ATOM 1350 C CA . SER A 1 166 ? 11.593 -14.874 51.516 1.00 70.25 166 SER A CA 1
ATOM 1351 C C . SER A 1 166 ? 12.314 -15.868 52.433 1.00 70.25 166 SER A C 1
ATOM 1353 O O . SER A 1 166 ? 11.663 -16.627 53.146 1.00 70.25 166 SER A O 1
ATOM 1355 N N . ILE A 1 167 ? 13.650 -15.866 52.445 1.00 66.56 167 ILE A N 1
ATOM 1356 C CA . ILE A 1 167 ? 14.488 -16.699 53.325 1.00 66.56 167 ILE A CA 1
ATOM 1357 C C . ILE A 1 167 ? 14.527 -16.137 54.754 1.00 66.56 167 ILE A C 1
ATOM 1359 O O . ILE A 1 167 ? 14.632 -16.903 55.718 1.00 66.56 167 ILE A O 1
ATOM 1363 N N . PHE A 1 168 ? 14.425 -14.814 54.909 1.00 61.84 168 PHE A N 1
ATOM 1364 C CA . PHE A 1 168 ? 14.528 -14.129 56.202 1.00 61.84 168 PHE A CA 1
ATOM 1365 C C . PHE A 1 168 ? 13.171 -13.798 56.855 1.00 61.84 168 PHE A C 1
ATOM 1367 O O . PHE A 1 168 ? 13.098 -13.745 58.082 1.00 61.84 168 PHE A O 1
ATOM 1374 N N . ALA A 1 169 ? 12.066 -13.696 56.107 1.00 57.88 169 ALA A N 1
ATOM 1375 C CA . ALA A 1 169 ? 10.709 -13.577 56.667 1.00 57.88 169 ALA A CA 1
ATOM 1376 C C . ALA A 1 169 ? 10.311 -14.718 57.643 1.00 57.88 169 ALA A C 1
ATOM 1378 O O . ALA A 1 169 ? 9.681 -14.430 58.665 1.00 57.88 169 ALA A O 1
ATOM 1379 N N . PRO A 1 170 ? 10.715 -15.992 57.438 1.00 54.97 170 PRO A N 1
ATOM 1380 C CA . PRO A 1 170 ? 10.472 -17.080 58.387 1.00 54.97 170 PRO A CA 1
ATOM 1381 C C . PRO A 1 170 ? 11.285 -16.963 59.685 1.00 54.97 170 PRO A C 1
ATOM 1383 O O . PRO A 1 170 ? 10.921 -17.569 60.695 1.00 54.97 170 PRO A O 1
ATOM 1386 N N . GLN A 1 171 ? 12.390 -16.206 59.690 1.00 53.84 171 GLN A N 1
ATOM 1387 C CA . GLN A 1 171 ? 13.292 -16.135 60.846 1.00 53.84 171 GLN A CA 1
ATOM 1388 C C . GLN A 1 171 ? 12.716 -15.291 61.990 1.00 53.84 171 GLN A C 1
ATOM 1390 O O . GLN A 1 171 ? 13.042 -15.537 63.150 1.00 53.84 171 GLN A O 1
ATOM 1395 N N . HIS A 1 172 ? 11.786 -14.375 61.704 1.00 48.12 172 HIS A N 1
ATOM 1396 C CA . HIS A 1 172 ? 11.125 -13.562 62.730 1.00 48.12 172 HIS A CA 1
ATOM 1397 C C . HIS A 1 172 ? 9.949 -14.260 63.440 1.00 48.12 172 HIS A C 1
ATOM 1399 O O . HIS A 1 172 ? 9.475 -13.751 64.455 1.00 48.12 172 HIS A O 1
ATOM 1405 N N . TYR A 1 173 ? 9.517 -15.447 62.987 1.00 49.41 173 TYR A N 1
ATOM 1406 C CA . TYR A 1 173 ? 8.415 -16.196 63.614 1.00 49.41 173 TYR A CA 1
ATOM 1407 C C . TYR A 1 173 ? 8.839 -17.345 64.539 1.00 49.41 173 TYR A C 1
ATOM 1409 O O . TYR A 1 173 ? 7.994 -17.894 65.249 1.00 49.41 173 TYR A O 1
ATOM 1417 N N . ARG A 1 174 ? 10.130 -17.691 64.638 1.00 49.50 174 ARG A N 1
ATOM 1418 C CA . ARG A 1 174 ? 10.589 -18.664 65.648 1.00 49.50 174 ARG A CA 1
ATOM 1419 C C . ARG A 1 174 ? 10.836 -17.984 66.996 1.00 49.50 174 ARG A C 1
ATOM 1421 O O . ARG A 1 174 ? 11.966 -17.846 67.456 1.00 49.50 174 ARG A O 1
ATOM 1428 N N . LYS A 1 175 ? 9.747 -17.625 67.684 1.00 46.81 175 LYS A N 1
ATOM 1429 C CA . LYS A 1 175 ? 9.774 -17.477 69.146 1.00 46.81 175 LYS A CA 1
ATOM 1430 C C . LYS A 1 175 ? 10.110 -18.843 69.756 1.00 46.81 175 LYS A C 1
ATOM 1432 O O . LYS A 1 175 ? 9.286 -19.749 69.740 1.00 46.81 175 LYS A O 1
ATOM 1437 N N . THR A 1 176 ? 11.336 -18.970 70.262 1.00 48.66 176 THR A N 1
ATOM 1438 C CA . THR A 1 176 ? 11.728 -19.874 71.359 1.00 48.66 176 THR A CA 1
ATOM 1439 C C . THR A 1 176 ? 11.180 -21.307 71.289 1.00 48.66 176 THR A C 1
ATOM 1441 O O . THR A 1 176 ? 10.218 -21.642 71.976 1.00 48.66 176 THR A O 1
ATOM 1444 N N . LEU A 1 177 ? 11.862 -22.204 70.572 1.00 46.25 177 LEU A N 1
ATOM 1445 C CA . LEU A 1 177 ? 11.827 -23.627 70.924 1.00 46.25 177 LEU A CA 1
ATOM 1446 C C . LEU A 1 177 ? 13.203 -24.018 71.456 1.00 46.25 177 LEU A C 1
ATOM 1448 O O . LEU A 1 177 ? 14.152 -24.227 70.706 1.00 46.25 177 LEU A O 1
ATOM 1452 N N . SER A 1 178 ? 13.287 -24.046 72.786 1.00 49.84 178 SER A N 1
ATOM 1453 C CA . SER A 1 178 ? 14.410 -24.607 73.533 1.00 49.84 178 SER A CA 1
ATOM 1454 C C . SER A 1 178 ? 14.572 -26.087 73.161 1.00 49.84 178 SER A C 1
ATOM 1456 O O . SER A 1 178 ? 13.596 -26.838 73.271 1.00 49.84 178 SER A O 1
ATOM 1458 N N . PRO A 1 179 ? 15.762 -26.538 72.730 1.00 47.34 179 PRO A N 1
ATOM 1459 C CA . PRO A 1 179 ? 16.004 -27.953 72.507 1.00 47.34 179 PRO A CA 1
ATOM 1460 C C . PRO A 1 179 ? 16.053 -28.656 73.870 1.00 47.34 179 PRO A C 1
ATOM 1462 O O . PRO A 1 179 ? 17.056 -28.603 74.584 1.00 47.34 179 PRO A O 1
ATOM 1465 N N . LYS A 1 180 ? 14.953 -29.313 74.260 1.00 39.91 180 LYS A N 1
ATOM 1466 C CA . LYS A 1 180 ? 14.953 -30.219 75.415 1.00 39.91 180 LYS A CA 1
ATOM 1467 C C . LYS A 1 180 ? 15.929 -31.365 75.137 1.00 39.91 180 LYS A C 1
ATOM 1469 O O . LYS A 1 180 ? 15.690 -32.191 74.261 1.00 39.91 180 LYS A O 1
ATOM 1474 N N . ARG A 1 181 ? 17.019 -31.409 75.906 1.00 47.00 181 ARG A N 1
ATOM 1475 C CA . ARG A 1 181 ? 17.885 -32.585 76.037 1.00 47.00 181 ARG A CA 1
ATOM 1476 C C . ARG A 1 181 ? 17.116 -33.672 76.788 1.00 47.00 181 ARG A C 1
ATOM 1478 O O . ARG A 1 181 ? 16.638 -33.413 77.892 1.00 47.00 181 ARG A O 1
ATOM 1485 N N . TYR A 1 182 ? 17.033 -34.867 76.216 1.00 44.31 182 TYR A N 1
ATOM 1486 C CA . TYR A 1 182 ? 16.691 -36.075 76.964 1.00 44.31 182 TYR A CA 1
ATOM 1487 C C . TYR A 1 182 ? 17.990 -36.804 77.333 1.00 44.31 182 TYR A C 1
ATOM 1489 O O . TYR A 1 182 ? 18.936 -36.798 76.546 1.00 44.31 182 TYR A O 1
ATOM 1497 N N . LYS A 1 183 ? 18.037 -37.289 78.581 1.00 44.41 183 LYS A N 1
ATOM 1498 C CA . LYS A 1 183 ? 19.149 -38.041 79.178 1.00 44.41 183 LYS A CA 1
ATOM 1499 C C . LYS A 1 183 ? 19.293 -39.413 78.539 1.00 44.41 183 LYS A C 1
ATOM 1501 O O . LYS A 1 183 ? 18.234 -40.004 78.235 1.00 44.41 183 LYS A O 1
#

Radius of gyration: 28.93 Å; chains: 1; bounding box: 40×51×102 Å

Secondary structure (DSSP, 8-state):
-GGGGSSEEEE-SS-EEEEE-TTS-EEEE-S-TTTTTT-GGG-EEEEEGGGSTTS---TTB-SEEEEE---SB----TTEEEEEE--TT--BTTEEEPPEEE-TTT--B--EEEEEB--TTPEEEEPTT-EEEEEEEEE------------HHHHHHHHHHHHHHHHHGGGGG----------

pLDDT: mean 85.35, std 15.49, range [39.91, 98.25]

Organism: NCBI:txid408172

Sequence (183 aa):
LDVINMGYIIPLWCDYKVTKQEDGQLNWQLPSTRALGGSAQYGAGTHPHDQISGYPFDEDTYNGSFKFQNPWEVKTAKGYSCIMIHPFYNKHPNLQVLTGSVDTDYYHEMHVNSFFTAPVNETVLFEYGMPLVQIIPYKREEFEMEALAGDHRVRENILTQYIHNSIFAPQHYRKTLSPKRYK

Foldseek 3Di:
DCLLVFFDFDWQAFKKKWAQAPVLDIDIDTPDCVVVVVDPQFDKDWAALVVPVVDDDDPQKRSTKIKTRDPFWAADAPQKKKWKAARPPQDDPFKGWDTDIGPSNPGRGDITIIIGGDPHGDIDMDHTGRRGIGIGMDGDDDDDDDDDDDDPVVVVVVVVVVVVCVVCVVVVPPDDDDPDDDD